Protein AF-A0A0D6A1C1-F1 (afdb_monomer)

Sequence (166 aa):
MKKEKDRALEQDIKYNRLTAFKLFAMTSSMVISVDELAPFGKTGPTALFYLLIAGLVWFIPITRMSGEMASIDGWEKGGIFTWVKGSLGDETGWTAMFYQWIHITVGMDTMMYVIIGALSITLGTPWFNTTPLVRFALMMIILWGVTAIQVIGVKKLVELLNGVSF

Structure (mmCIF, N/CA/C/O backbone):
data_AF-A0A0D6A1C1-F1
#
_entry.id   AF-A0A0D6A1C1-F1
#
loop_
_atom_site.group_PDB
_atom_site.id
_atom_site.type_symbol
_atom_site.label_atom_id
_atom_site.label_alt_id
_atom_site.label_comp_id
_atom_site.label_asym_id
_atom_site.label_entity_id
_atom_site.label_seq_id
_atom_site.pdbx_PDB_ins_code
_atom_site.Cartn_x
_atom_site.Cartn_y
_atom_site.Cartn_z
_atom_site.occupancy
_atom_site.B_iso_or_equiv
_atom_site.auth_seq_id
_atom_site.auth_comp_id
_atom_site.auth_asym_id
_atom_site.auth_atom_id
_atom_site.pdbx_PDB_model_num
ATOM 1 N N . MET A 1 1 ? -9.906 34.610 28.152 1.00 56.84 1 MET A N 1
ATOM 2 C CA . MET A 1 1 ? -9.734 33.231 28.668 1.00 56.84 1 MET A CA 1
ATOM 3 C C . MET A 1 1 ? -10.832 32.266 28.203 1.00 56.84 1 MET A C 1
ATOM 5 O O . MET A 1 1 ? -10.519 31.447 27.356 1.00 56.84 1 MET A O 1
ATOM 9 N N . LYS A 1 2 ? -12.101 32.338 28.656 1.00 62.84 2 LYS A N 1
ATOM 10 C CA . LYS A 1 2 ? -13.158 31.383 28.215 1.00 62.84 2 LYS A CA 1
ATOM 11 C C . LYS A 1 2 ? -13.525 31.530 26.727 1.00 62.84 2 LYS A C 1
ATOM 13 O O . LYS A 1 2 ? -13.354 30.601 25.961 1.00 62.84 2 LYS A O 1
ATOM 18 N N . LYS A 1 3 ? -13.808 32.763 26.295 1.00 63.56 3 LYS A N 1
ATOM 19 C CA . LYS A 1 3 ? -14.137 33.131 24.901 1.00 63.56 3 LYS A CA 1
ATOM 20 C C . LYS A 1 3 ? -13.032 32.832 23.870 1.00 63.56 3 LYS A C 1
ATOM 22 O O . LYS A 1 3 ? -13.290 32.781 22.677 1.00 63.56 3 LYS A O 1
ATOM 27 N N . GLU A 1 4 ? -11.795 32.693 24.334 1.00 65.19 4 GLU A N 1
ATOM 28 C CA . GLU A 1 4 ? -10.616 32.409 23.508 1.00 65.19 4 GLU A CA 1
ATOM 29 C C . GLU A 1 4 ? -10.388 30.898 23.385 1.00 65.19 4 GLU A C 1
ATOM 31 O O . GLU A 1 4 ? -10.150 30.411 22.286 1.00 65.19 4 GLU A O 1
ATOM 36 N N . LYS A 1 5 ? -10.602 30.145 24.477 1.00 65.31 5 LYS A N 1
ATOM 37 C CA . LYS A 1 5 ? -10.733 28.681 24.441 1.00 65.31 5 LYS A CA 1
ATOM 38 C C . LYS A 1 5 ? -11.907 28.228 23.575 1.00 65.31 5 LYS A C 1
ATOM 40 O O . LYS A 1 5 ? -11.739 27.292 22.809 1.00 65.31 5 LYS A O 1
ATOM 45 N N . ASP A 1 6 ? -13.052 28.904 23.657 1.00 67.56 6 ASP A N 1
ATOM 46 C CA . ASP A 1 6 ? -14.242 28.562 22.868 1.00 67.56 6 ASP A CA 1
ATOM 47 C C . ASP A 1 6 ? -13.997 28.784 21.361 1.00 67.56 6 ASP A C 1
ATOM 49 O O . ASP A 1 6 ? -14.363 27.944 20.545 1.00 67.56 6 ASP A O 1
ATOM 53 N N . ARG A 1 7 ? -13.282 29.860 20.987 1.00 65.50 7 ARG A N 1
ATOM 54 C CA . ARG A 1 7 ? -12.857 30.117 19.595 1.00 65.50 7 ARG A CA 1
ATOM 55 C C . ARG A 1 7 ? -11.804 29.132 19.096 1.00 65.50 7 ARG A C 1
ATOM 57 O O . ARG A 1 7 ? -11.874 28.716 17.944 1.00 65.50 7 ARG A O 1
ATOM 64 N N . ALA A 1 8 ? -10.845 28.765 19.947 1.00 66.06 8 ALA A N 1
ATOM 65 C CA . ALA A 1 8 ? -9.859 27.742 19.620 1.00 66.06 8 ALA A CA 1
ATOM 66 C C . ALA A 1 8 ? -10.538 26.382 19.401 1.00 66.06 8 ALA A C 1
ATOM 68 O O . ALA A 1 8 ? -10.213 25.703 18.438 1.00 66.06 8 ALA A O 1
ATOM 69 N N . LEU A 1 9 ? -11.536 26.030 20.222 1.00 66.12 9 LEU A N 1
ATOM 70 C CA . LEU A 1 9 ? -12.328 24.806 20.082 1.00 66.12 9 LEU A CA 1
ATOM 71 C C . LEU A 1 9 ? -13.189 24.817 18.805 1.00 66.12 9 LEU A C 1
ATOM 73 O O . LEU A 1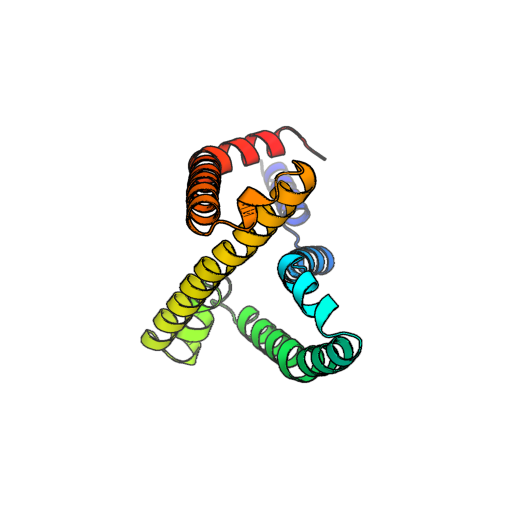 9 ? -13.257 23.811 18.108 1.00 66.12 9 LEU A O 1
ATOM 77 N N . GLU A 1 10 ? -13.801 25.953 18.447 1.00 64.50 10 GLU A N 1
ATOM 78 C CA . GLU A 1 10 ? -14.531 26.109 17.177 1.00 64.50 10 GLU A CA 1
ATOM 79 C C . GLU A 1 10 ? -13.615 26.020 15.949 1.00 64.50 10 GLU A C 1
ATOM 81 O O . GLU A 1 10 ? -13.985 25.395 14.951 1.00 64.50 10 GLU A O 1
ATOM 86 N N . GLN A 1 11 ? -12.423 26.625 16.001 1.00 61.00 11 GLN A N 1
ATOM 87 C CA . GLN A 1 11 ? -11.426 26.480 14.938 1.00 61.00 11 GLN A CA 1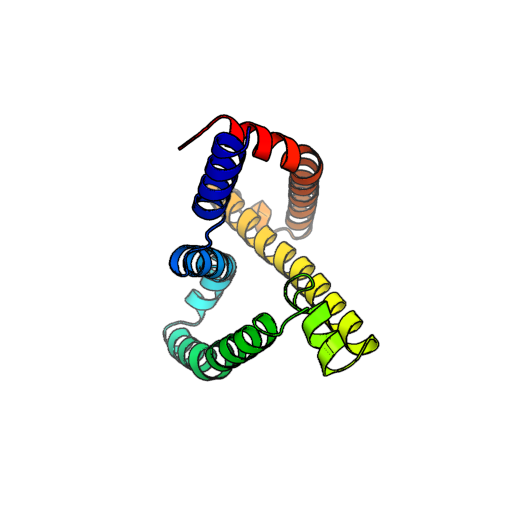
ATOM 88 C C . GLN A 1 11 ? -10.955 25.031 14.829 1.00 61.00 11 GLN A C 1
ATOM 90 O O . GLN A 1 11 ? -10.930 24.501 13.721 1.00 61.00 11 GLN A O 1
ATOM 95 N N . ASP A 1 12 ? -10.669 24.368 15.946 1.00 60.00 12 ASP A N 1
ATOM 96 C CA . ASP A 1 12 ? -10.243 22.969 15.958 1.00 60.00 12 ASP A CA 1
ATOM 97 C C . ASP A 1 12 ? -11.337 22.061 15.377 1.00 60.00 12 ASP A C 1
ATOM 99 O O . ASP A 1 12 ? -11.069 21.255 14.495 1.00 60.00 12 ASP A O 1
ATOM 103 N N . ILE A 1 13 ? -12.609 22.278 15.726 1.00 61.41 13 ILE A N 1
ATOM 104 C CA .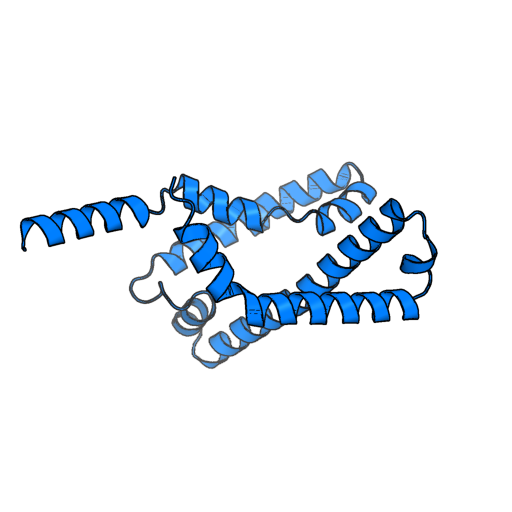 ILE A 1 13 ? -13.745 21.558 15.124 1.00 61.41 13 ILE A CA 1
ATOM 105 C C . ILE A 1 13 ? -13.874 21.848 13.621 1.00 61.41 13 ILE A C 1
ATOM 107 O O . ILE A 1 13 ? -14.238 20.954 12.859 1.00 61.41 13 ILE A O 1
ATOM 111 N N . LYS A 1 14 ? -13.584 23.072 13.165 1.00 56.94 14 LYS A N 1
ATOM 112 C CA . LYS A 1 14 ? -13.670 23.461 11.746 1.00 56.94 14 LYS A CA 1
ATOM 113 C C . LYS A 1 14 ? -12.537 22.861 10.904 1.00 56.94 14 LYS A C 1
ATOM 115 O O . LYS A 1 14 ? -12.798 22.403 9.790 1.00 56.94 14 LYS A O 1
ATOM 120 N N . TYR A 1 15 ? -11.305 22.852 11.415 1.00 55.34 15 TYR A N 1
ATOM 121 C CA . TYR A 1 15 ? -10.132 22.302 10.724 1.00 55.34 15 TYR A CA 1
ATOM 122 C C . TYR A 1 15 ? -10.055 20.774 10.837 1.00 55.34 15 TYR A C 1
ATOM 124 O O . TYR A 1 15 ? -9.743 20.108 9.849 1.00 55.34 15 TYR A O 1
ATOM 132 N N . ASN A 1 16 ? -10.439 20.217 11.986 1.00 57.66 16 ASN A N 1
ATOM 133 C CA . ASN A 1 16 ? -10.450 18.781 12.268 1.00 57.66 16 ASN A CA 1
ATO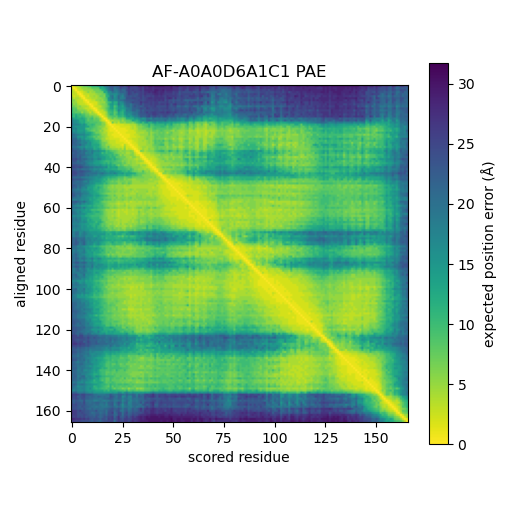M 134 C C . ASN A 1 16 ? -11.765 18.093 11.838 1.00 57.66 16 ASN A C 1
ATOM 136 O O . ASN A 1 16 ? -11.937 16.887 12.012 1.00 57.66 16 ASN A O 1
ATOM 140 N N . ARG A 1 17 ? -12.708 18.831 11.223 1.00 60.62 17 ARG A N 1
ATOM 141 C CA . ARG A 1 17 ? -13.865 18.224 10.551 1.00 60.62 17 ARG A CA 1
ATOM 142 C C . ARG A 1 17 ? -13.406 17.518 9.281 1.00 60.62 17 ARG A C 1
ATOM 144 O O . ARG A 1 17 ? -13.218 18.134 8.221 1.00 60.62 17 ARG A O 1
ATOM 151 N N . LEU A 1 18 ? -13.297 16.199 9.366 1.00 67.12 18 LEU A N 1
ATOM 152 C CA . LEU A 1 18 ? -13.290 15.344 8.190 1.00 67.12 18 LEU A CA 1
ATOM 153 C C . LEU A 1 18 ? -14.702 15.337 7.587 1.00 67.12 18 LEU A C 1
ATOM 155 O O . LEU A 1 18 ? -15.591 14.606 8.014 1.00 67.12 18 LEU A O 1
ATOM 159 N N . THR A 1 19 ? -14.941 16.193 6.593 1.00 80.12 19 THR A N 1
ATOM 160 C CA . THR A 1 19 ? -16.145 16.081 5.758 1.00 80.12 19 THR A CA 1
ATOM 161 C C . THR A 1 19 ? -16.109 14.741 5.022 1.00 80.12 19 THR A C 1
ATOM 163 O O . THR A 1 19 ? -15.039 14.324 4.581 1.00 80.12 19 THR A O 1
ATOM 166 N N . ALA A 1 20 ? -17.264 14.104 4.801 1.00 77.62 20 ALA A N 1
ATOM 167 C CA . ALA A 1 20 ? -17.361 12.864 4.020 1.00 77.62 20 ALA A CA 1
ATOM 168 C C . ALA A 1 20 ? -16.630 12.957 2.668 1.00 77.62 20 ALA A C 1
ATOM 170 O O . ALA A 1 20 ? -15.943 12.028 2.268 1.00 77.62 20 ALA A O 1
ATOM 171 N N . PHE A 1 21 ? -16.683 14.121 2.012 1.00 78.81 21 PHE A N 1
ATOM 172 C CA . PHE A 1 21 ? -15.937 14.383 0.782 1.00 78.81 21 PHE A CA 1
ATOM 173 C C . PHE A 1 21 ? -14.408 14.371 0.969 1.00 78.81 21 PHE A C 1
ATOM 175 O O . PHE A 1 21 ? -13.697 13.861 0.112 1.00 78.81 21 PHE A O 1
ATOM 182 N N . LYS A 1 22 ? -13.884 14.885 2.092 1.00 80.25 22 LYS A N 1
ATOM 183 C CA . LYS A 1 22 ? -12.444 14.827 2.406 1.00 80.25 22 LYS A CA 1
ATOM 184 C C . LYS A 1 22 ? -11.997 13.387 2.672 1.00 80.25 22 LYS A C 1
ATOM 186 O O . LYS A 1 22 ? -10.958 12.978 2.167 1.00 80.25 22 LYS A O 1
ATOM 191 N N . LEU A 1 23 ? -12.798 12.614 3.411 1.00 81.88 23 LEU A N 1
ATOM 192 C CA . LEU A 1 23 ? -12.540 11.189 3.651 1.00 81.88 23 LEU A CA 1
ATOM 193 C C . LEU A 1 23 ? -12.597 10.384 2.342 1.00 81.88 23 LEU A C 1
ATOM 195 O O . LEU A 1 23 ? -11.732 9.550 2.077 1.00 81.88 23 LEU A O 1
ATOM 199 N N . PHE A 1 24 ? -13.584 10.678 1.495 1.00 84.62 24 PHE A N 1
ATOM 200 C CA . PHE A 1 24 ? -13.711 10.088 0.168 1.00 84.62 24 PHE A CA 1
ATOM 201 C C . PHE A 1 24 ? -12.506 10.422 -0.715 1.00 84.62 24 PHE A C 1
ATOM 203 O O . PHE A 1 24 ? -11.946 9.531 -1.340 1.00 84.62 24 PHE A O 1
ATOM 210 N N . ALA A 1 25 ? -12.054 11.678 -0.736 1.00 84.00 25 ALA A N 1
ATOM 211 C CA . ALA A 1 25 ? -10.881 12.079 -1.507 1.00 84.00 25 ALA A CA 1
ATOM 212 C C . ALA A 1 25 ? -9.597 11.393 -1.004 1.00 84.00 25 ALA A C 1
ATOM 214 O O . ALA A 1 25 ? -8.809 10.902 -1.809 1.00 84.00 25 ALA A O 1
ATOM 215 N N . MET A 1 26 ? -9.414 11.300 0.318 1.00 84.88 26 MET A N 1
ATOM 216 C CA . MET A 1 26 ? -8.275 10.607 0.928 1.00 84.88 26 MET A CA 1
ATOM 217 C C . MET A 1 26 ? -8.247 9.124 0.537 1.00 84.88 26 MET A C 1
ATOM 219 O O . MET A 1 26 ? -7.231 8.635 0.048 1.00 84.88 26 MET A O 1
ATOM 223 N N . THR A 1 27 ? -9.368 8.421 0.690 1.00 82.88 27 THR A N 1
ATOM 224 C CA . THR A 1 27 ? -9.471 6.996 0.329 1.00 82.88 27 THR A CA 1
ATOM 225 C C . THR A 1 27 ? -9.359 6.775 -1.180 1.00 82.88 27 THR A C 1
ATOM 227 O O . THR A 1 27 ? -8.652 5.868 -1.605 1.00 82.88 27 THR A O 1
ATOM 230 N N . SER A 1 28 ? -9.941 7.653 -2.002 1.00 83.25 28 SER A N 1
ATOM 231 C CA . SER A 1 28 ? -9.806 7.603 -3.466 1.00 83.25 28 SER A CA 1
ATOM 232 C C . SER A 1 28 ? -8.351 7.745 -3.916 1.00 83.25 28 SER A C 1
ATOM 234 O O . SER A 1 28 ? -7.924 7.032 -4.818 1.00 83.25 28 SER A O 1
ATOM 236 N N . SER A 1 29 ? -7.569 8.618 -3.270 1.00 80.88 29 SER A N 1
ATOM 237 C CA . SER A 1 29 ? -6.146 8.787 -3.598 1.00 80.88 29 SER A CA 1
ATOM 238 C C . SER A 1 29 ? -5.313 7.534 -3.320 1.00 80.88 29 SER A C 1
ATOM 240 O O . SER A 1 29 ? -4.380 7.251 -4.059 1.00 80.88 29 SER A O 1
ATOM 242 N N . MET A 1 30 ? -5.678 6.765 -2.291 1.00 79.25 30 MET A N 1
ATOM 243 C CA . MET A 1 30 ? -5.000 5.518 -1.940 1.00 79.25 30 MET A CA 1
ATOM 244 C C . MET A 1 30 ? -5.331 4.378 -2.911 1.00 79.25 30 MET A C 1
ATOM 246 O O . MET A 1 30 ? -4.508 3.493 -3.109 1.00 79.25 30 MET A O 1
ATOM 250 N N . VAL A 1 31 ? -6.531 4.380 -3.498 1.00 77.38 31 VAL A N 1
ATOM 251 C CA . VAL A 1 31 ? -7.001 3.314 -4.401 1.00 77.38 31 VAL A CA 1
ATOM 252 C C . VAL A 1 31 ? -6.443 3.466 -5.821 1.00 77.38 31 VAL A C 1
ATOM 254 O O . VAL A 1 31 ? -6.366 2.490 -6.562 1.00 77.38 31 VAL A O 1
ATOM 257 N N . ILE A 1 32 ? -6.060 4.677 -6.231 1.00 77.62 32 ILE A N 1
ATOM 258 C CA . ILE A 1 32 ? -5.557 4.928 -7.586 1.00 77.62 32 ILE A CA 1
ATOM 259 C C . ILE A 1 32 ? -4.043 4.683 -7.626 1.00 77.62 32 ILE A C 1
ATOM 261 O O . ILE A 1 32 ? -3.252 5.563 -7.292 1.00 77.62 32 ILE A O 1
ATOM 265 N N . SER A 1 33 ? -3.657 3.502 -8.108 1.00 73.38 33 SER A N 1
ATOM 266 C CA . SER A 1 33 ? -2.263 3.058 -8.215 1.00 73.38 33 SER A CA 1
ATOM 267 C C . SER A 1 33 ? -1.868 2.853 -9.683 1.00 73.38 33 SER A C 1
ATOM 269 O O . SER A 1 33 ? -2.402 1.997 -10.388 1.00 73.38 33 SER A O 1
ATOM 271 N N . VAL A 1 34 ? -0.960 3.696 -10.191 1.00 68.62 34 VAL A N 1
ATOM 272 C CA . VAL A 1 34 ? -0.569 3.728 -11.620 1.00 68.62 34 VAL A CA 1
ATOM 273 C C . VAL A 1 34 ? 0.188 2.467 -12.048 1.00 68.62 34 VAL A C 1
ATOM 275 O O . VAL A 1 34 ? 0.114 2.046 -13.205 1.00 68.62 34 VAL A O 1
ATOM 278 N N . ASP A 1 35 ? 0.909 1.854 -11.123 1.00 71.94 35 ASP A N 1
ATOM 279 C CA . ASP A 1 35 ? 1.670 0.626 -11.322 1.00 71.94 35 ASP A CA 1
ATOM 280 C C . ASP A 1 35 ? 0.793 -0.592 -11.626 1.00 71.94 35 ASP A C 1
ATOM 282 O O . ASP A 1 35 ? 1.210 -1.461 -12.393 1.00 71.94 35 ASP A O 1
ATOM 286 N N . GLU A 1 36 ? -0.437 -0.617 -11.118 1.00 73.19 36 GLU A N 1
ATOM 287 C CA . GLU A 1 36 ? -1.405 -1.675 -11.406 1.00 73.19 36 GLU A CA 1
ATOM 288 C C . GLU A 1 36 ? -2.096 -1.452 -12.760 1.00 73.19 36 GLU A C 1
ATOM 290 O O . GLU A 1 36 ? -2.383 -2.403 -13.488 1.00 73.19 36 GLU A O 1
ATOM 295 N N . LEU A 1 37 ? -2.296 -0.194 -13.171 1.00 71.38 37 LEU A N 1
ATOM 296 C CA . LEU A 1 37 ? -2.955 0.148 -14.441 1.00 71.38 37 LEU A CA 1
ATOM 297 C C . LEU A 1 37 ? -2.154 -0.300 -15.676 1.00 71.38 37 LEU A C 1
ATOM 299 O O . LEU A 1 37 ? -2.738 -0.673 -16.698 1.00 71.38 37 LEU A O 1
ATOM 303 N N . ALA A 1 38 ? -0.822 -0.297 -15.593 1.00 71.56 38 ALA A N 1
ATOM 304 C CA . ALA A 1 38 ? 0.053 -0.688 -16.699 1.00 71.56 38 ALA A CA 1
ATOM 305 C C . ALA A 1 38 ? -0.118 -2.161 -17.146 1.00 71.56 38 ALA A C 1
ATOM 307 O O . ALA A 1 38 ? -0.262 -2.403 -18.351 1.00 71.56 38 ALA A O 1
ATOM 308 N N . PRO A 1 39 ? -0.123 -3.167 -16.248 1.00 70.44 39 PRO A N 1
ATOM 309 C CA . PRO A 1 39 ? -0.444 -4.542 -16.619 1.00 70.44 39 PRO A CA 1
ATOM 310 C C . PRO A 1 39 ? -1.909 -4.723 -17.046 1.00 70.44 39 PRO A C 1
ATOM 312 O O . PRO A 1 39 ? -2.142 -5.474 -17.993 1.00 70.44 39 PRO A O 1
ATOM 315 N N . PHE A 1 40 ? -2.876 -3.999 -16.461 1.00 71.00 40 PHE A N 1
ATOM 316 C CA . PHE A 1 40 ? -4.282 -4.072 -16.899 1.00 71.00 40 PHE A CA 1
ATOM 317 C C . PHE A 1 40 ? -4.476 -3.634 -18.356 1.00 71.00 40 PHE A C 1
ATOM 319 O O . PHE A 1 40 ? -5.241 -4.260 -19.093 1.00 71.00 40 PHE A O 1
ATOM 326 N N . GLY A 1 41 ? -3.735 -2.618 -18.808 1.00 72.12 41 GLY A N 1
ATOM 327 C CA . GLY A 1 41 ? -3.764 -2.172 -20.203 1.00 72.12 41 GLY A CA 1
ATOM 328 C C . GLY A 1 41 ? -3.336 -3.249 -21.209 1.00 72.12 41 GLY A C 1
ATOM 329 O O . GLY A 1 41 ? -3.796 -3.236 -22.349 1.00 72.12 41 GLY A O 1
ATOM 330 N N . LYS A 1 42 ? -2.508 -4.221 -20.797 1.00 73.75 42 LYS A N 1
ATOM 331 C CA . LYS A 1 42 ? -2.060 -5.324 -21.669 1.00 73.75 42 LYS A CA 1
ATOM 332 C C . LYS A 1 42 ? -3.116 -6.411 -21.856 1.00 73.75 42 LYS A C 1
ATOM 334 O O . LYS A 1 42 ? -3.102 -7.097 -22.873 1.00 73.75 42 LYS A O 1
ATOM 339 N N . THR A 1 43 ? -4.016 -6.580 -20.891 1.00 72.75 43 THR A N 1
ATOM 340 C CA . THR A 1 43 ? -5.057 -7.619 -20.908 1.00 72.75 43 THR A CA 1
ATOM 341 C C . THR A 1 43 ? -6.224 -7.263 -21.840 1.00 72.75 43 THR A C 1
ATOM 343 O O . THR A 1 43 ? -6.999 -8.138 -22.217 1.00 72.75 43 THR A O 1
ATOM 346 N N . GLY A 1 44 ? -6.336 -6.001 -22.268 1.00 75.12 44 GLY A N 1
ATOM 347 C CA . GLY A 1 44 ? -7.351 -5.562 -23.225 1.00 75.12 44 GLY A CA 1
ATOM 348 C C . GLY A 1 44 ? -8.762 -5.433 -22.621 1.00 75.12 44 GLY A C 1
ATOM 349 O O . GLY A 1 44 ? -8.915 -5.358 -21.401 1.00 75.12 44 GLY A O 1
ATOM 350 N N . PRO A 1 45 ? -9.824 -5.398 -23.452 1.00 78.94 45 PRO A N 1
ATOM 351 C CA . PRO A 1 45 ? -11.193 -5.069 -23.025 1.00 78.94 45 PRO A CA 1
ATOM 352 C C . PRO A 1 45 ? -11.784 -6.015 -21.971 1.00 78.94 45 PRO A C 1
ATOM 354 O O . PRO A 1 45 ? -12.658 -5.621 -21.201 1.00 78.94 45 PRO A O 1
ATOM 357 N N . THR A 1 46 ? -11.295 -7.255 -21.894 1.00 83.00 46 THR A N 1
ATOM 358 C CA . THR A 1 46 ? -11.714 -8.237 -20.883 1.00 83.00 46 THR A CA 1
ATOM 359 C C . THR A 1 46 ? -11.322 -7.831 -19.463 1.00 83.00 46 THR A C 1
ATOM 361 O O . THR A 1 46 ? -11.983 -8.254 -18.518 1.00 83.00 46 THR A O 1
ATOM 364 N N . ALA A 1 47 ? -10.308 -6.974 -19.291 1.00 81.31 47 ALA A N 1
ATOM 365 C CA . ALA A 1 47 ? -9.956 -6.414 -17.986 1.00 81.31 47 ALA A CA 1
ATOM 366 C C . ALA A 1 47 ? -11.126 -5.637 -17.365 1.00 81.31 47 ALA A C 1
ATOM 368 O O . ALA A 1 47 ? -11.363 -5.747 -16.166 1.00 81.31 47 ALA A O 1
ATOM 369 N N . LEU A 1 48 ? -11.909 -4.921 -18.180 1.00 84.00 48 LEU A N 1
ATOM 370 C CA . LEU A 1 48 ? -13.069 -4.166 -17.704 1.00 84.00 48 LEU A CA 1
ATOM 371 C C . LEU A 1 48 ? -14.134 -5.087 -17.094 1.00 84.00 48 LEU A C 1
ATOM 373 O O . LEU A 1 48 ? -14.685 -4.776 -16.043 1.00 84.00 48 LEU A O 1
ATOM 377 N N . PHE A 1 49 ? -14.392 -6.240 -17.716 1.00 86.88 49 PHE A N 1
ATOM 378 C CA . PHE A 1 49 ? -15.335 -7.227 -17.186 1.00 86.88 49 PHE A CA 1
ATOM 379 C C . PHE A 1 49 ? -14.887 -7.765 -15.818 1.00 86.88 49 PHE A C 1
ATOM 381 O O . PHE A 1 49 ? -15.683 -7.807 -14.880 1.00 86.88 49 PHE A O 1
ATOM 388 N N . TYR A 1 50 ? -13.601 -8.103 -15.673 1.00 85.38 50 TYR A N 1
ATOM 389 C CA . TYR A 1 50 ? -13.051 -8.558 -14.394 1.00 85.38 50 TYR A CA 1
ATOM 390 C C . TYR A 1 50 ? -13.052 -7.459 -13.325 1.00 85.38 50 TYR A C 1
ATOM 392 O O . TYR A 1 50 ? -13.365 -7.747 -12.172 1.00 85.38 50 TYR A O 1
ATOM 400 N N . LEU A 1 51 ? -12.781 -6.204 -13.697 1.00 86.38 51 LEU A N 1
ATOM 401 C CA . LEU A 1 51 ? -12.850 -5.060 -12.783 1.00 86.38 51 LEU A CA 1
ATOM 402 C C . LEU A 1 51 ? -14.276 -4.813 -12.276 1.00 86.38 51 LEU A C 1
ATOM 404 O O . LEU A 1 51 ? -14.458 -4.531 -11.094 1.00 86.38 51 LEU A O 1
ATOM 408 N N . LEU A 1 52 ? -15.294 -4.967 -13.129 1.00 88.19 52 LEU A N 1
ATOM 409 C CA . LEU A 1 52 ? -16.695 -4.842 -12.713 1.00 88.19 52 LEU A CA 1
ATOM 410 C C . LEU A 1 52 ? -17.094 -5.934 -11.711 1.00 88.19 52 LEU A C 1
ATOM 412 O O . LEU A 1 52 ? -17.741 -5.637 -10.706 1.00 88.19 52 LEU A O 1
ATOM 416 N N . ILE A 1 53 ? -16.673 -7.182 -11.943 1.00 90.94 53 ILE A N 1
ATOM 417 C CA . ILE A 1 53 ? -16.916 -8.285 -11.002 1.00 90.94 53 ILE A CA 1
ATOM 418 C C . ILE A 1 53 ? -16.160 -8.055 -9.691 1.00 90.94 53 ILE A C 1
ATOM 420 O O . ILE A 1 53 ? -16.755 -8.191 -8.623 1.00 90.94 53 ILE A O 1
ATOM 424 N N . ALA A 1 54 ? -14.885 -7.667 -9.748 1.00 87.88 54 ALA A N 1
ATOM 425 C CA . ALA A 1 54 ? -14.092 -7.362 -8.558 1.00 87.88 54 ALA A CA 1
ATOM 426 C C . ALA A 1 54 ? -14.709 -6.204 -7.751 1.00 87.88 54 ALA A C 1
ATOM 428 O O . ALA A 1 54 ? -14.828 -6.287 -6.530 1.00 87.88 54 ALA A O 1
ATOM 429 N N . GLY A 1 55 ? -15.194 -5.159 -8.421 1.00 87.69 55 GLY A N 1
ATOM 430 C CA . GLY A 1 55 ? -15.905 -4.059 -7.773 1.00 87.69 55 GLY A CA 1
ATOM 431 C C . GLY A 1 55 ? -17.175 -4.523 -7.052 1.00 87.69 55 GLY A C 1
ATOM 432 O O . GLY A 1 55 ? -17.373 -4.230 -5.874 1.00 87.69 55 GLY A O 1
ATOM 433 N N . LEU A 1 56 ? -18.031 -5.289 -7.727 1.00 89.81 56 LEU A N 1
ATOM 434 C CA . LEU A 1 56 ? -19.312 -5.713 -7.153 1.00 89.81 56 LEU A CA 1
ATOM 435 C C . LEU A 1 56 ? -19.159 -6.772 -6.054 1.00 89.81 56 LEU A C 1
ATOM 437 O O . LEU A 1 56 ? -19.797 -6.669 -5.008 1.00 89.81 56 LEU A O 1
ATOM 441 N N . VAL A 1 57 ? -18.334 -7.792 -6.291 1.00 92.19 57 VAL A N 1
ATOM 442 C CA . VAL A 1 57 ? -18.243 -8.985 -5.434 1.00 92.19 57 VAL A CA 1
ATOM 443 C C . VAL A 1 57 ? -17.228 -8.816 -4.308 1.00 92.19 57 VAL A C 1
ATOM 445 O O . VAL A 1 57 ? -17.396 -9.423 -3.257 1.00 92.19 57 VAL A O 1
ATOM 448 N N . TRP A 1 58 ? -16.189 -8.000 -4.493 1.00 88.44 58 TRP A N 1
ATOM 449 C CA . TRP A 1 58 ? -15.125 -7.835 -3.500 1.00 88.44 58 TRP A CA 1
ATOM 450 C C . TRP A 1 58 ? -15.142 -6.441 -2.864 1.00 88.44 58 TRP A C 1
ATOM 452 O O . TRP A 1 58 ? -15.209 -6.327 -1.641 1.00 88.44 58 TRP A O 1
ATOM 462 N N . PHE A 1 59 ? -15.179 -5.370 -3.663 1.00 88.12 59 PHE A N 1
ATOM 463 C CA . PHE A 1 59 ? -15.044 -4.004 -3.140 1.00 88.12 59 PHE A CA 1
ATOM 464 C C . PHE A 1 59 ? -16.256 -3.540 -2.311 1.00 88.12 59 PHE A C 1
ATOM 466 O O . PHE A 1 59 ? -16.086 -2.990 -1.219 1.00 88.12 59 PHE A O 1
ATOM 473 N N . ILE A 1 60 ? -17.486 -3.792 -2.778 1.00 89.94 60 ILE A N 1
ATOM 474 C CA . ILE A 1 60 ? -18.712 -3.418 -2.047 1.00 89.94 60 ILE A CA 1
ATOM 475 C C . ILE A 1 60 ? -18.810 -4.097 -0.669 1.00 89.94 60 ILE A C 1
ATOM 477 O O . ILE A 1 60 ? -18.998 -3.379 0.319 1.00 89.94 60 ILE A O 1
ATOM 481 N N . PRO A 1 61 ? -18.708 -5.436 -0.544 1.00 91.12 61 PRO A N 1
ATOM 482 C CA . PRO A 1 61 ? -18.866 -6.078 0.759 1.00 91.12 61 PRO A CA 1
ATOM 483 C C . PRO A 1 61 ? -17.764 -5.678 1.739 1.00 91.12 61 PRO A C 1
ATOM 485 O O . PRO A 1 61 ? -18.066 -5.415 2.902 1.00 91.12 61 PRO A O 1
ATOM 488 N N . ILE A 1 62 ? -16.515 -5.552 1.283 1.00 89.06 62 ILE A N 1
ATOM 489 C CA . ILE A 1 62 ? -15.398 -5.134 2.143 1.00 89.06 62 ILE A CA 1
ATOM 490 C C . ILE A 1 62 ? -15.608 -3.716 2.666 1.00 89.06 62 ILE A C 1
ATOM 492 O O . ILE A 1 62 ? -15.441 -3.481 3.861 1.00 89.06 62 ILE A O 1
ATOM 496 N N . THR A 1 63 ? -16.040 -2.788 1.808 1.00 87.56 63 THR A N 1
ATOM 497 C CA . THR A 1 63 ? -16.315 -1.403 2.221 1.00 87.56 63 THR A CA 1
ATOM 498 C C . THR A 1 63 ? -17.407 -1.342 3.290 1.00 87.56 63 THR A C 1
ATOM 500 O O . THR A 1 63 ? -17.278 -0.603 4.266 1.00 87.56 63 THR A O 1
ATOM 503 N N . ARG A 1 64 ? -18.469 -2.147 3.151 1.00 87.12 64 ARG A N 1
ATOM 504 C CA . ARG A 1 64 ? -19.558 -2.207 4.138 1.00 87.12 64 ARG A CA 1
ATOM 505 C C . ARG A 1 64 ? -19.096 -2.794 5.471 1.00 87.12 64 ARG A C 1
ATOM 507 O O . ARG A 1 64 ? -19.333 -2.175 6.502 1.00 87.12 64 ARG A O 1
ATOM 514 N N . MET A 1 65 ? -18.394 -3.928 5.444 1.00 88.12 65 MET A N 1
ATOM 515 C CA . MET A 1 65 ? -17.868 -4.568 6.658 1.00 88.12 65 MET A CA 1
ATOM 516 C C . MET A 1 65 ? -16.853 -3.673 7.381 1.00 88.12 65 MET A C 1
ATOM 518 O O . MET A 1 65 ? -16.925 -3.512 8.596 1.00 88.12 65 MET A O 1
ATOM 522 N N . SER A 1 66 ? -15.944 -3.032 6.639 1.00 85.19 66 SER A N 1
ATOM 523 C CA . SER A 1 66 ? -14.989 -2.076 7.207 1.00 85.19 66 SER A CA 1
ATOM 524 C C . SER A 1 66 ? -15.688 -0.855 7.806 1.00 85.19 66 SER A C 1
ATOM 526 O O . SER A 1 66 ? -15.230 -0.347 8.826 1.00 85.19 66 SER A O 1
ATOM 528 N N . GLY A 1 67 ? -16.775 -0.382 7.190 1.00 84.25 67 GLY A N 1
ATOM 529 C CA . GLY A 1 67 ? -17.577 0.721 7.717 1.00 84.25 67 GLY A CA 1
ATOM 530 C C . GLY A 1 67 ? -18.263 0.369 9.037 1.00 84.25 67 GLY A C 1
ATOM 531 O O . GLY A 1 67 ? -18.206 1.157 9.979 1.00 84.25 67 GLY A O 1
ATOM 532 N N . GLU A 1 68 ? -18.851 -0.826 9.138 1.00 86.00 68 GLU A N 1
ATOM 533 C CA . GLU A 1 68 ? -19.455 -1.316 10.384 1.00 86.00 68 GLU A CA 1
ATOM 534 C C . GLU A 1 68 ? -18.403 -1.447 11.491 1.00 86.00 68 GLU A C 1
ATOM 536 O O . GLU A 1 68 ? -18.585 -0.885 12.570 1.00 86.00 68 GLU A O 1
ATOM 541 N N . MET A 1 69 ? -17.261 -2.080 11.202 1.00 82.56 69 MET A N 1
ATOM 542 C CA . MET A 1 69 ? -16.167 -2.248 12.167 1.00 82.56 69 MET A CA 1
ATOM 543 C C . MET A 1 69 ? -15.553 -0.921 12.633 1.00 82.56 69 MET A C 1
ATOM 545 O O . MET A 1 69 ? -15.193 -0.793 13.801 1.00 82.56 69 MET A O 1
ATOM 549 N N . ALA A 1 70 ? -15.470 0.081 11.753 1.00 79.75 70 ALA A N 1
ATOM 550 C CA . ALA A 1 70 ? -14.976 1.414 12.099 1.00 79.75 70 ALA A CA 1
ATOM 551 C C . ALA A 1 70 ? -15.947 2.218 12.982 1.00 79.75 70 ALA A C 1
ATOM 553 O O . ALA A 1 70 ? -15.516 3.151 13.652 1.00 79.75 70 ALA A O 1
ATOM 554 N N . SER A 1 71 ? -17.241 1.877 12.977 1.00 79.44 71 SER A N 1
ATOM 555 C CA . SER A 1 71 ? -18.282 2.582 13.743 1.00 79.44 71 SER A CA 1
ATOM 556 C C . SER A 1 71 ? -18.501 2.045 15.163 1.00 79.44 71 SER A C 1
ATOM 558 O O . SER A 1 71 ? -19.271 2.629 15.925 1.00 79.44 71 SER A O 1
ATOM 560 N N . ILE A 1 72 ? -17.845 0.937 15.525 1.00 79.62 72 ILE A N 1
ATOM 561 C CA . ILE A 1 72 ? -17.953 0.334 16.858 1.00 79.62 72 ILE A CA 1
ATOM 562 C C . ILE A 1 72 ? -17.176 1.187 17.871 1.00 79.62 72 ILE A C 1
ATOM 564 O O . ILE A 1 72 ? -15.982 1.450 17.707 1.00 79.62 72 ILE A O 1
ATOM 568 N N . ASP A 1 73 ? -17.860 1.596 18.942 1.00 67.00 73 ASP A N 1
ATOM 569 C CA . ASP A 1 73 ? -17.283 2.433 19.995 1.00 67.00 73 ASP A CA 1
ATOM 570 C C . ASP A 1 73 ? -16.105 1.721 20.689 1.00 67.00 73 ASP A C 1
ATOM 572 O O . ASP A 1 73 ? -16.177 0.541 21.045 1.00 67.00 73 ASP A O 1
ATOM 576 N N . GLY A 1 74 ? -14.983 2.427 20.836 1.00 68.25 74 GLY A N 1
ATOM 577 C CA . GLY A 1 74 ? -13.720 1.883 21.348 1.00 68.25 74 GLY A CA 1
ATOM 578 C C . GLY A 1 74 ? -12.795 1.227 20.308 1.00 68.25 74 GLY A C 1
ATOM 579 O O . GLY A 1 74 ? -11.663 0.880 20.655 1.00 68.25 74 GLY A O 1
ATOM 580 N N . TRP A 1 75 ? -13.209 1.077 19.041 1.00 70.81 75 TRP A N 1
ATOM 581 C CA . TRP A 1 75 ? -12.386 0.484 17.965 1.00 70.81 75 TRP A CA 1
ATOM 582 C C . TRP A 1 75 ? -11.770 1.513 16.998 1.00 70.81 75 TRP A C 1
ATOM 584 O O . TRP A 1 75 ? -11.071 1.150 16.049 1.00 70.81 75 TRP A O 1
ATOM 594 N N . GLU A 1 76 ? -11.959 2.805 17.269 1.00 62.91 76 GLU A N 1
ATOM 595 C CA . GLU A 1 76 ? -11.597 3.906 16.366 1.00 62.91 76 GLU A CA 1
ATOM 596 C C . GLU A 1 76 ? -10.083 4.095 16.159 1.00 62.91 76 GLU A C 1
ATOM 598 O O . GLU A 1 76 ? -9.653 4.555 15.104 1.00 62.91 76 GLU A O 1
ATOM 603 N N . LYS A 1 77 ? -9.246 3.762 17.155 1.00 64.12 77 LYS A N 1
ATOM 604 C CA . LYS A 1 77 ? -7.815 4.138 17.150 1.00 64.12 77 LYS A CA 1
ATOM 605 C C . LYS A 1 77 ? -6.838 3.044 16.730 1.00 64.12 77 LYS A C 1
ATOM 607 O O . LYS A 1 77 ? -5.667 3.350 16.525 1.00 64.12 77 LYS A O 1
ATOM 612 N N . GLY A 1 78 ? -7.272 1.790 16.630 1.00 65.25 78 GLY A N 1
ATOM 613 C CA . GLY A 1 78 ? -6.348 0.670 16.409 1.00 65.25 78 GLY A CA 1
ATOM 614 C C . GLY A 1 78 ? -6.483 -0.052 15.071 1.00 65.25 78 GLY A C 1
ATOM 615 O O . GLY A 1 78 ? -5.773 -1.031 14.836 1.00 65.25 78 GLY A O 1
ATOM 616 N N . GLY A 1 79 ? -7.351 0.440 14.180 1.00 77.12 79 GLY A N 1
ATOM 617 C CA . GLY A 1 79 ? -7.482 -0.050 12.807 1.00 77.12 79 GLY A CA 1
ATOM 618 C C . GLY A 1 79 ? -7.733 -1.558 12.724 1.00 77.12 79 GLY A C 1
ATOM 619 O O . GLY A 1 79 ? -8.388 -2.140 13.588 1.00 77.12 79 GLY A O 1
ATOM 620 N N . ILE A 1 80 ? -7.166 -2.206 11.700 1.00 78.44 80 ILE A N 1
ATOM 621 C CA . ILE A 1 80 ? -7.417 -3.629 11.418 1.00 78.44 80 ILE A CA 1
ATOM 622 C C . ILE A 1 80 ? -7.010 -4.555 12.574 1.00 78.44 80 ILE A C 1
ATOM 624 O O . ILE A 1 80 ? -7.663 -5.565 12.809 1.00 78.44 80 ILE A O 1
ATOM 628 N N . PHE A 1 81 ? -5.981 -4.188 13.346 1.00 78.88 81 PHE A N 1
ATOM 629 C CA . PHE A 1 81 ? -5.558 -4.963 14.510 1.00 78.88 81 PHE A CA 1
ATOM 630 C C . PHE A 1 81 ? -6.638 -4.989 15.590 1.00 78.88 81 PHE A C 1
ATOM 632 O O . PHE A 1 81 ? -6.973 -6.058 16.090 1.00 78.88 81 PHE A O 1
ATOM 639 N N . THR A 1 82 ? -7.212 -3.833 15.930 1.00 79.38 82 THR A N 1
ATOM 640 C CA . THR A 1 82 ? -8.268 -3.754 16.947 1.00 79.38 82 THR A CA 1
ATOM 641 C C . THR A 1 82 ? -9.565 -4.393 16.473 1.00 79.38 82 THR A C 1
ATOM 643 O O . THR A 1 82 ? -10.227 -5.051 17.272 1.00 79.38 82 THR A O 1
ATOM 646 N N . TRP A 1 83 ? -9.893 -4.280 15.184 1.00 81.56 83 TRP A N 1
ATOM 647 C CA . TRP A 1 83 ? -11.105 -4.886 14.626 1.00 81.56 83 TRP A CA 1
ATOM 648 C C . TRP A 1 83 ? -11.043 -6.412 14.634 1.00 81.56 83 TRP A C 1
ATOM 650 O O . TRP A 1 83 ? -12.005 -7.078 15.019 1.00 81.56 83 TRP A O 1
ATOM 660 N N . VAL A 1 84 ? -9.894 -6.977 14.258 1.00 79.38 84 VAL A N 1
ATOM 661 C CA . VAL A 1 84 ? -9.700 -8.432 14.252 1.00 79.38 84 VAL A CA 1
ATOM 662 C C . VAL A 1 84 ? -9.527 -8.958 15.674 1.00 79.38 84 VAL A C 1
ATOM 664 O O . VAL A 1 84 ? -10.172 -9.937 16.037 1.00 79.38 84 VAL A O 1
ATOM 667 N N . LYS A 1 85 ? -8.761 -8.264 16.526 1.00 78.00 85 LYS A N 1
ATOM 668 C CA . LYS A 1 85 ? -8.613 -8.629 17.941 1.00 78.00 85 LYS A CA 1
ATOM 669 C C . LYS A 1 85 ? -9.955 -8.662 18.672 1.00 78.00 85 LYS A C 1
ATOM 671 O O . LYS A 1 85 ? -10.230 -9.600 19.414 1.00 78.00 85 LYS A O 1
ATOM 676 N N . GLY A 1 86 ? -10.796 -7.653 18.453 1.00 76.25 86 GLY A N 1
ATOM 677 C CA . GLY A 1 86 ? -12.089 -7.543 19.119 1.00 76.25 86 GLY A CA 1
ATOM 678 C C . GLY A 1 86 ? -13.155 -8.525 18.619 1.00 76.25 86 GLY A C 1
ATOM 679 O O . GLY A 1 86 ? -14.135 -8.744 19.324 1.00 76.25 86 GLY A O 1
ATOM 680 N N . SER A 1 87 ? -12.971 -9.133 17.442 1.00 78.31 87 SER A N 1
ATOM 681 C CA . SER A 1 87 ? -13.931 -10.080 16.854 1.00 78.31 87 SER A CA 1
ATOM 682 C C . SER A 1 87 ? -13.476 -11.543 16.916 1.00 78.31 87 SER A C 1
ATOM 684 O O . SER A 1 87 ? -14.298 -12.419 17.176 1.00 78.31 87 SER A O 1
ATOM 686 N N . LEU A 1 88 ? -12.188 -11.820 16.691 1.00 77.56 88 LEU A N 1
ATOM 687 C CA . LEU A 1 88 ? -11.624 -13.171 16.564 1.00 77.56 88 LEU A CA 1
ATOM 688 C C . LEU A 1 88 ? -10.513 -13.482 17.594 1.00 77.56 88 LEU A C 1
ATOM 690 O O . LEU A 1 88 ? -9.969 -14.587 17.579 1.00 77.56 88 LEU A O 1
ATOM 694 N N . GLY A 1 89 ? -10.167 -12.548 18.487 1.00 81.56 89 GLY A N 1
ATOM 695 C CA . GLY A 1 89 ? -9.198 -12.748 19.573 1.00 81.56 89 GLY A CA 1
ATOM 696 C C . GLY A 1 89 ? -7.769 -12.261 19.289 1.00 81.56 89 GLY A C 1
ATOM 697 O O . GLY A 1 89 ? -7.416 -11.845 18.188 1.00 81.56 89 GLY A O 1
ATOM 698 N N . ASP A 1 90 ? -6.922 -12.295 20.319 1.00 77.94 90 ASP A N 1
ATOM 699 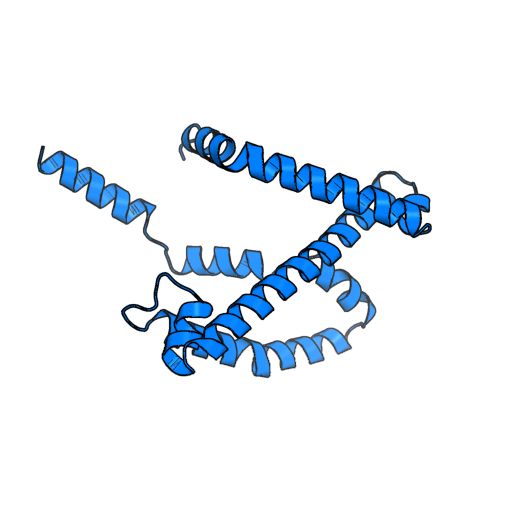C CA . ASP A 1 90 ? -5.603 -11.641 20.312 1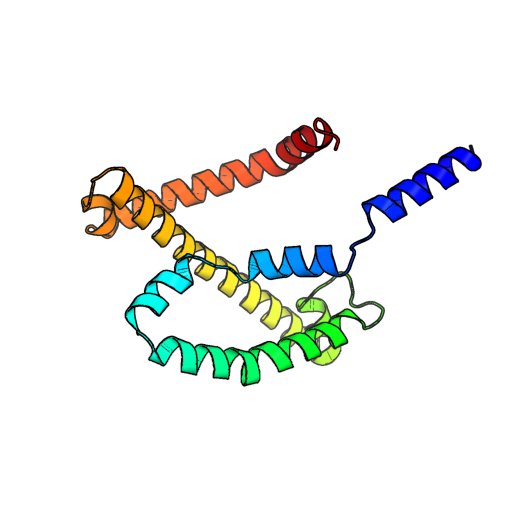.00 77.94 90 ASP A CA 1
ATOM 700 C C . ASP A 1 90 ? -4.617 -12.214 19.277 1.00 77.94 90 ASP A C 1
ATOM 702 O O . ASP A 1 90 ? -3.879 -11.452 18.648 1.00 77.94 90 ASP A O 1
ATOM 706 N N . GLU A 1 91 ? -4.621 -13.533 19.060 1.00 81.19 91 GLU A N 1
ATOM 707 C CA . GLU A 1 91 ? -3.700 -14.197 18.124 1.00 81.19 91 GLU A CA 1
ATOM 708 C C . GLU A 1 91 ? -4.011 -13.844 16.664 1.00 81.19 91 GLU A C 1
ATOM 710 O O . GLU A 1 91 ? -3.112 -13.522 15.886 1.00 81.19 91 GLU A O 1
ATOM 715 N N . THR A 1 92 ? -5.296 -13.821 16.299 1.00 83.81 92 THR A N 1
ATOM 716 C CA . THR A 1 92 ? -5.738 -13.480 14.939 1.00 83.81 92 THR A CA 1
ATOM 717 C C . THR A 1 92 ? -5.535 -11.997 14.638 1.00 83.81 92 THR A C 1
ATOM 719 O O . THR A 1 92 ? -5.187 -11.642 13.509 1.00 83.81 92 THR A O 1
ATOM 722 N N . GLY A 1 93 ? -5.656 -11.130 15.653 1.00 81.81 93 GLY A N 1
ATOM 723 C CA . GLY A 1 93 ? -5.294 -9.717 15.551 1.00 81.81 93 GLY A CA 1
ATOM 724 C C . GLY A 1 93 ? -3.827 -9.528 15.159 1.00 81.81 93 GLY A C 1
ATOM 725 O O . GLY A 1 93 ? -3.527 -8.789 14.217 1.00 81.81 93 GLY A O 1
ATOM 726 N N . TRP A 1 94 ? -2.909 -10.237 15.824 1.00 85.50 94 TRP A N 1
ATOM 727 C CA . TRP A 1 94 ? -1.481 -10.184 15.491 1.00 85.50 94 TRP A CA 1
ATOM 728 C C . TRP A 1 94 ? -1.205 -10.672 14.064 1.00 85.50 94 TRP A C 1
ATOM 730 O O . TRP A 1 94 ? -0.495 -10.000 13.312 1.00 85.50 94 TRP A O 1
ATOM 740 N N . THR A 1 95 ? -1.822 -11.783 13.651 1.00 87.38 95 THR A N 1
ATOM 741 C CA . THR A 1 95 ? -1.679 -12.304 12.284 1.00 87.38 95 THR A CA 1
ATOM 742 C C . THR A 1 95 ? -2.177 -11.310 11.229 1.00 87.38 95 THR A C 1
ATOM 744 O O . THR A 1 95 ? -1.514 -11.119 10.211 1.00 87.38 95 THR A O 1
ATOM 747 N N . ALA A 1 96 ? -3.296 -10.620 11.469 1.00 86.00 96 ALA A N 1
ATOM 748 C CA . ALA A 1 96 ? -3.807 -9.600 10.551 1.00 86.00 96 ALA A CA 1
ATOM 749 C C . ALA A 1 96 ? -2.846 -8.407 10.407 1.00 86.00 96 ALA A C 1
ATOM 751 O O . ALA A 1 96 ? -2.602 -7.936 9.294 1.00 86.00 96 ALA A O 1
ATOM 752 N N . MET A 1 97 ? -2.245 -7.952 11.512 1.00 87.44 97 MET A N 1
ATOM 753 C CA . MET A 1 97 ? -1.211 -6.913 11.464 1.00 87.44 97 MET A CA 1
ATOM 754 C C . MET A 1 97 ? 0.027 -7.391 10.694 1.00 87.44 97 MET A C 1
ATOM 756 O O . MET A 1 97 ? 0.586 -6.636 9.899 1.00 87.44 97 MET A O 1
ATOM 760 N N . PHE A 1 98 ? 0.429 -8.648 10.888 1.00 89.19 98 PHE A N 1
ATOM 761 C CA . PHE A 1 98 ? 1.554 -9.235 10.169 1.00 89.19 98 PHE A CA 1
ATOM 762 C C . PHE A 1 98 ? 1.300 -9.293 8.655 1.00 89.19 98 PHE A C 1
ATOM 764 O O . PHE A 1 98 ? 2.162 -8.886 7.875 1.00 89.19 98 PHE A O 1
ATOM 771 N N . TYR A 1 99 ? 0.103 -9.704 8.225 1.00 89.25 99 TYR A N 1
ATOM 772 C CA . TYR A 1 99 ? -0.266 -9.679 6.807 1.00 89.25 99 TYR A CA 1
ATOM 773 C C . TYR A 1 99 ? -0.285 -8.267 6.227 1.00 89.25 99 TYR A C 1
ATOM 775 O O . TYR A 1 99 ? 0.218 -8.065 5.122 1.00 89.25 99 TYR A O 1
ATOM 783 N N . GLN A 1 100 ? -0.803 -7.285 6.970 1.00 88.62 100 GLN A N 1
ATOM 784 C CA . GLN A 1 100 ? -0.786 -5.890 6.531 1.00 88.62 100 GLN A CA 1
ATOM 785 C C . GLN A 1 100 ? 0.647 -5.382 6.333 1.00 88.62 100 GLN A C 1
ATOM 787 O O . GLN A 1 100 ? 0.927 -4.694 5.352 1.00 88.62 100 GLN A O 1
ATOM 792 N N . TRP A 1 101 ? 1.555 -5.729 7.247 1.00 89.62 101 TRP A N 1
ATOM 793 C CA . TRP A 1 101 ? 2.961 -5.350 7.145 1.00 89.62 101 TRP A CA 1
ATOM 794 C C . TRP A 1 101 ? 3.625 -5.957 5.903 1.00 89.62 101 TRP A C 1
ATOM 796 O O . TRP A 1 101 ? 4.188 -5.214 5.101 1.00 89.62 101 TRP A O 1
ATOM 806 N N . ILE A 1 102 ? 3.474 -7.269 5.686 1.00 91.19 102 ILE A N 1
ATOM 807 C CA . ILE A 1 102 ? 4.007 -7.950 4.493 1.00 91.19 102 ILE A CA 1
ATOM 808 C C . ILE A 1 102 ? 3.433 -7.350 3.208 1.00 91.19 102 ILE A C 1
ATOM 810 O O . ILE A 1 102 ? 4.183 -7.076 2.272 1.00 91.19 102 ILE A O 1
ATOM 814 N N . HIS A 1 103 ? 2.121 -7.112 3.167 1.00 87.38 103 HIS A N 1
ATOM 815 C CA . HIS A 1 103 ? 1.456 -6.510 2.015 1.00 87.38 103 HIS A CA 1
ATOM 816 C C . HIS A 1 103 ? 2.049 -5.138 1.666 1.00 87.38 103 HIS A C 1
ATOM 818 O O . HIS A 1 103 ? 2.368 -4.893 0.504 1.00 87.38 103 HIS A O 1
ATOM 824 N N . ILE A 1 104 ? 2.260 -4.267 2.660 1.00 86.19 104 ILE A N 1
ATOM 825 C CA . ILE A 1 104 ? 2.864 -2.945 2.434 1.00 86.19 104 ILE A CA 1
ATOM 826 C C . ILE A 1 104 ? 4.314 -3.077 1.949 1.00 86.19 104 ILE A C 1
ATOM 828 O O . ILE A 1 104 ? 4.712 -2.350 1.040 1.00 86.19 104 ILE A O 1
ATOM 832 N N . THR A 1 105 ? 5.107 -3.992 2.515 1.00 87.00 105 THR A N 1
ATOM 833 C CA . THR A 1 105 ? 6.500 -4.199 2.087 1.00 87.00 105 THR A CA 1
ATOM 834 C C . THR A 1 105 ? 6.581 -4.666 0.635 1.00 87.00 105 THR A C 1
ATOM 836 O O . THR A 1 105 ? 7.297 -4.058 -0.154 1.00 87.00 105 THR A O 1
ATOM 839 N N . VAL A 1 106 ? 5.798 -5.679 0.258 1.00 87.25 106 VAL A N 1
ATOM 840 C CA . VAL A 1 106 ? 5.774 -6.191 -1.121 1.00 87.25 106 VAL A CA 1
ATOM 841 C C . VAL A 1 106 ? 5.214 -5.146 -2.092 1.00 87.25 106 VAL A C 1
ATOM 843 O O . VAL A 1 106 ? 5.744 -4.981 -3.189 1.00 87.25 106 VAL A O 1
ATOM 846 N N . GLY A 1 107 ? 4.181 -4.398 -1.690 1.00 84.50 107 GLY A N 1
ATOM 847 C CA . GLY A 1 107 ? 3.625 -3.312 -2.500 1.00 84.50 107 GLY A CA 1
ATOM 848 C C . GLY A 1 107 ? 4.618 -2.168 -2.724 1.00 84.50 107 GLY A C 1
ATOM 849 O O . GLY A 1 107 ? 4.663 -1.576 -3.797 1.00 84.50 107 GLY A O 1
ATOM 850 N N . MET A 1 108 ? 5.484 -1.868 -1.756 1.00 82.94 108 MET A N 1
ATOM 851 C CA . MET A 1 108 ? 6.538 -0.867 -1.949 1.00 82.94 108 MET A CA 1
ATOM 852 C C . MET A 1 108 ? 7.539 -1.291 -3.036 1.00 82.94 108 MET A C 1
ATOM 854 O O . MET A 1 108 ? 7.983 -0.454 -3.828 1.00 82.94 108 MET A O 1
ATOM 858 N N . ASP A 1 109 ? 7.861 -2.582 -3.115 1.00 84.19 109 ASP A N 1
ATOM 859 C CA . ASP A 1 109 ? 8.782 -3.109 -4.123 1.00 84.19 109 ASP A CA 1
ATOM 860 C C . ASP A 1 109 ? 8.211 -2.972 -5.545 1.00 84.19 109 ASP A C 1
ATOM 862 O O . ASP A 1 109 ? 8.937 -2.607 -6.478 1.00 84.19 109 ASP A O 1
ATOM 866 N N . THR A 1 110 ? 6.902 -3.192 -5.728 1.00 82.75 110 THR A N 1
ATOM 867 C CA . THR A 1 110 ? 6.245 -3.036 -7.039 1.00 82.75 110 THR A CA 1
ATOM 868 C C . THR A 1 110 ? 6.247 -1.584 -7.509 1.00 82.75 110 THR A C 1
ATOM 870 O O . THR A 1 110 ? 6.611 -1.319 -8.661 1.00 82.75 110 THR A O 1
ATOM 873 N N . MET A 1 111 ? 5.962 -0.632 -6.615 1.00 83.06 111 MET A N 1
ATOM 874 C CA . MET A 1 111 ? 6.029 0.807 -6.915 1.00 83.06 111 MET A CA 1
ATOM 875 C C . MET A 1 111 ? 7.428 1.224 -7.367 1.00 83.06 111 MET A C 1
ATOM 877 O O . MET A 1 111 ? 7.591 1.959 -8.346 1.00 83.06 111 MET A O 1
ATOM 881 N N . MET A 1 112 ? 8.459 0.715 -6.689 1.00 83.69 112 MET A N 1
ATOM 882 C CA . MET A 1 112 ? 9.850 1.017 -7.018 1.00 83.69 112 MET A CA 1
ATOM 883 C C . MET A 1 112 ? 10.201 0.602 -8.447 1.00 83.69 112 MET A C 1
ATOM 885 O O . MET A 1 112 ? 10.890 1.329 -9.168 1.00 83.69 112 MET A O 1
ATOM 889 N N . TYR A 1 113 ? 9.702 -0.551 -8.890 1.00 81.38 113 TYR A N 1
ATOM 890 C CA . TYR A 1 113 ? 9.939 -1.023 -10.247 1.00 81.38 113 TYR A CA 1
ATOM 891 C C . TYR A 1 113 ? 9.302 -0.143 -11.312 1.00 81.38 113 TYR A C 1
ATOM 893 O O . TYR A 1 113 ? 9.889 0.029 -12.383 1.00 81.38 113 TYR A O 1
ATOM 901 N N . VAL A 1 114 ? 8.151 0.452 -11.020 1.00 80.50 114 VAL A N 1
ATOM 902 C CA . VAL A 1 114 ? 7.517 1.404 -11.932 1.00 80.50 114 VAL A CA 1
ATOM 903 C C . VAL A 1 114 ? 8.289 2.714 -11.991 1.00 80.50 114 VAL A C 1
ATOM 905 O O . VAL A 1 114 ? 8.492 3.235 -13.087 1.00 80.50 114 VAL A O 1
ATOM 908 N N . ILE A 1 115 ? 8.827 3.191 -10.866 1.00 83.00 115 ILE A N 1
ATOM 909 C CA . ILE A 1 115 ? 9.714 4.366 -10.838 1.00 83.00 115 ILE A CA 1
ATOM 910 C C . ILE A 1 115 ? 10.970 4.117 -11.682 1.00 83.00 115 ILE A C 1
ATOM 912 O O . ILE A 1 115 ? 11.328 4.948 -12.515 1.00 83.00 115 ILE A O 1
ATOM 916 N N . ILE A 1 116 ? 11.617 2.957 -11.528 1.00 83.06 116 ILE A N 1
ATOM 917 C CA . ILE A 1 116 ? 12.797 2.594 -12.330 1.00 83.06 116 ILE A CA 1
ATOM 918 C C . ILE A 1 116 ? 12.432 2.482 -13.819 1.00 83.06 116 ILE A C 1
ATOM 920 O O . ILE A 1 116 ? 13.184 2.953 -14.674 1.00 83.06 116 ILE A O 1
ATOM 924 N N . GLY A 1 117 ? 11.268 1.909 -14.140 1.00 80.62 117 GLY A N 1
ATOM 925 C CA . GLY A 1 117 ? 10.749 1.855 -15.507 1.00 80.62 117 GLY A CA 1
ATOM 926 C C . GLY A 1 117 ? 10.542 3.247 -16.114 1.00 80.62 117 GLY A C 1
ATOM 927 O O . GLY A 1 117 ? 11.006 3.507 -17.224 1.00 80.62 117 GLY A O 1
ATOM 928 N N . ALA A 1 118 ? 9.919 4.164 -15.372 1.00 81.25 118 ALA A N 1
ATOM 929 C CA . ALA A 1 118 ? 9.704 5.547 -15.796 1.00 81.25 118 ALA A CA 1
ATOM 930 C C . ALA A 1 118 ? 11.024 6.325 -15.967 1.00 81.25 118 ALA A C 1
ATOM 932 O O . ALA A 1 118 ? 11.197 7.052 -16.951 1.00 81.25 118 ALA A O 1
ATOM 933 N N . LEU A 1 119 ? 11.988 6.135 -15.058 1.00 81.62 119 LEU A N 1
ATOM 934 C CA . LEU A 1 119 ? 13.328 6.723 -15.160 1.00 81.62 119 LEU A CA 1
ATOM 935 C C . LEU A 1 119 ? 14.095 6.204 -16.383 1.00 81.62 119 LEU A C 1
ATOM 937 O O . LEU A 1 119 ? 14.722 6.995 -17.086 1.00 81.62 119 LEU A O 1
ATOM 941 N N . SER A 1 120 ? 14.008 4.903 -16.676 1.00 81.25 120 SER A N 1
ATOM 942 C CA . SER A 1 120 ? 14.659 4.291 -17.843 1.00 81.25 120 SER A CA 1
ATOM 943 C C . SER A 1 120 ? 14.146 4.875 -19.164 1.00 81.25 120 SER A C 1
ATOM 945 O O . SER A 1 120 ? 14.945 5.143 -20.065 1.00 81.25 120 SER A O 1
ATOM 947 N N . ILE A 1 121 ? 12.837 5.137 -19.258 1.00 79.94 121 ILE A N 1
ATOM 948 C CA . ILE A 1 121 ? 12.218 5.785 -20.425 1.00 79.94 121 ILE A CA 1
ATOM 949 C C . ILE A 1 121 ? 12.677 7.246 -20.540 1.00 79.94 121 ILE A C 1
ATOM 951 O O . ILE A 1 121 ? 13.065 7.683 -21.620 1.00 79.94 121 ILE A O 1
ATOM 955 N N . THR A 1 122 ? 12.677 7.989 -19.430 1.00 80.88 122 THR A N 1
ATOM 956 C CA . THR A 1 122 ? 13.007 9.427 -19.412 1.00 80.88 122 THR A CA 1
ATOM 957 C C . THR A 1 122 ? 14.472 9.696 -19.762 1.00 80.88 122 THR A C 1
ATOM 959 O O . THR A 1 122 ? 14.775 10.640 -20.487 1.00 80.88 122 THR A O 1
ATOM 962 N N . LEU A 1 123 ? 15.392 8.863 -19.269 1.00 78.75 123 LEU A N 1
ATOM 963 C CA . LEU A 1 123 ? 16.834 9.006 -19.495 1.00 78.75 123 LEU A CA 1
ATOM 964 C C . LEU A 1 123 ? 17.324 8.294 -20.766 1.00 78.75 123 LEU A C 1
ATOM 966 O O . LEU A 1 123 ? 18.529 8.263 -21.006 1.00 78.75 123 LEU A O 1
ATOM 970 N N . GLY A 1 124 ? 16.432 7.677 -21.553 1.00 74.25 124 GLY A N 1
ATOM 971 C CA . GLY A 1 124 ? 16.800 6.972 -22.786 1.00 74.25 124 GLY A CA 1
ATOM 972 C C . GLY A 1 124 ? 17.820 5.849 -22.572 1.00 74.25 124 GLY A C 1
ATOM 973 O O . GLY A 1 124 ? 18.626 5.567 -23.455 1.00 74.25 124 GLY A O 1
ATOM 974 N N . THR A 1 125 ? 17.821 5.227 -21.389 1.00 73.50 125 THR A N 1
ATOM 975 C CA . THR A 1 125 ? 18.805 4.221 -20.958 1.00 73.50 125 THR A CA 1
ATOM 976 C C . THR A 1 125 ? 18.090 2.896 -20.669 1.00 73.50 125 THR A C 1
ATOM 978 O O . THR A 1 125 ? 17.734 2.601 -19.523 1.00 73.50 125 THR A O 1
ATOM 981 N N . PRO A 1 126 ? 17.877 2.046 -21.698 1.00 69.44 126 PRO A N 1
ATOM 982 C CA . PRO A 1 126 ? 17.161 0.774 -21.555 1.00 69.44 126 PRO A CA 1
ATOM 983 C C . PRO A 1 126 ? 17.869 -0.205 -20.610 1.00 69.44 126 PRO A C 1
ATOM 985 O O . PRO A 1 126 ? 17.233 -1.071 -20.009 1.00 69.44 126 PRO A O 1
ATOM 988 N N . TRP A 1 127 ? 19.189 -0.046 -20.446 1.00 67.12 127 TRP A N 1
ATOM 989 C CA . TRP A 1 127 ? 20.023 -0.949 -19.656 1.00 67.12 127 TRP A CA 1
ATOM 990 C C . TRP A 1 127 ? 19.663 -0.982 -18.162 1.00 67.12 127 TRP A C 1
ATOM 992 O O . TRP A 1 127 ? 19.885 -1.995 -17.498 1.00 67.12 127 TRP A O 1
ATOM 1002 N N . PHE A 1 128 ? 19.032 0.081 -17.646 1.00 66.19 128 PHE A N 1
ATOM 1003 C CA . PHE A 1 128 ? 18.525 0.126 -16.270 1.00 66.19 128 PHE A CA 1
ATOM 1004 C C . PHE A 1 128 ? 17.400 -0.875 -15.999 1.00 66.19 128 PHE A C 1
ATOM 1006 O O . PHE A 1 128 ? 17.226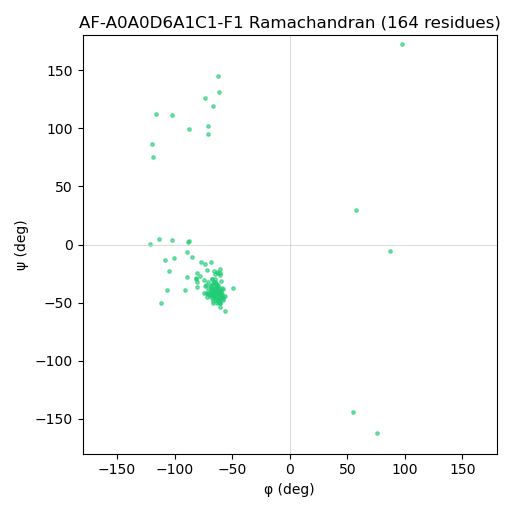 -1.294 -14.856 1.00 66.19 128 PHE A O 1
ATOM 1013 N N . ASN A 1 129 ? 16.654 -1.280 -17.029 1.00 66.81 129 ASN A N 1
ATOM 1014 C CA . ASN A 1 129 ? 15.553 -2.227 -16.886 1.00 66.81 129 ASN A CA 1
ATOM 1015 C C . ASN A 1 129 ? 15.896 -3.637 -17.399 1.00 66.81 129 ASN A C 1
ATOM 1017 O O . ASN A 1 129 ? 15.284 -4.607 -16.960 1.00 66.81 129 ASN A O 1
ATOM 1021 N N . THR A 1 130 ? 16.874 -3.781 -18.301 1.00 71.38 130 THR A N 1
ATOM 1022 C CA . THR A 1 130 ? 17.238 -5.093 -18.873 1.00 71.38 130 THR A CA 1
ATOM 1023 C C . THR A 1 130 ? 18.156 -5.918 -17.978 1.00 71.38 130 THR A C 1
ATOM 1025 O O . THR A 1 130 ? 18.124 -7.143 -18.053 1.00 71.38 130 THR A O 1
ATOM 1028 N N . THR A 1 131 ? 18.984 -5.276 -17.150 1.00 82.38 131 THR A N 1
ATOM 1029 C CA . THR A 1 131 ? 20.003 -5.968 -16.349 1.00 82.38 131 THR A CA 1
ATOM 1030 C C . THR A 1 131 ? 19.530 -6.112 -14.900 1.00 82.38 131 THR A C 1
ATOM 1032 O O . THR A 1 131 ? 19.466 -5.105 -14.188 1.00 82.38 131 THR A O 1
ATOM 1035 N N . PRO A 1 132 ? 19.237 -7.337 -14.413 1.00 77.44 132 PRO A N 1
ATOM 1036 C CA . PRO A 1 132 ? 18.632 -7.543 -13.092 1.00 77.44 132 PRO A CA 1
ATOM 1037 C C . PRO A 1 132 ? 19.461 -6.962 -11.942 1.00 77.44 132 PRO A C 1
ATOM 1039 O O . PRO A 1 132 ? 18.914 -6.377 -11.011 1.00 77.44 132 PRO A O 1
ATOM 1042 N N . LEU A 1 133 ? 20.789 -7.069 -12.038 1.00 80.94 133 LEU A N 1
ATOM 1043 C CA . LEU A 1 133 ? 21.713 -6.587 -11.011 1.00 80.94 133 LEU A CA 1
ATOM 1044 C C . LEU A 1 133 ? 21.683 -5.055 -10.874 1.00 80.94 133 LEU A C 1
ATOM 1046 O O . LEU A 1 133 ? 21.688 -4.523 -9.768 1.00 80.94 133 LEU A O 1
ATOM 1050 N N . VAL A 1 134 ? 21.609 -4.346 -12.002 1.00 80.25 134 VAL A N 1
ATOM 1051 C CA . VAL A 1 134 ? 21.572 -2.876 -12.050 1.00 80.25 134 VAL A CA 1
ATOM 1052 C C . VAL A 1 134 ? 20.229 -2.369 -11.539 1.00 80.25 134 VAL A C 1
ATOM 1054 O O . VAL A 1 134 ? 20.182 -1.436 -10.739 1.00 80.25 134 VAL A O 1
ATOM 1057 N N . ARG A 1 135 ? 19.140 -3.028 -11.946 1.00 79.81 135 ARG A N 1
ATOM 1058 C CA . ARG A 1 135 ? 17.787 -2.736 -11.466 1.00 79.81 135 ARG A CA 1
ATOM 1059 C C . ARG A 1 135 ? 17.679 -2.915 -9.948 1.00 79.81 135 ARG A C 1
ATOM 1061 O O . ARG A 1 135 ? 17.098 -2.066 -9.278 1.00 79.81 135 ARG A O 1
ATOM 1068 N N . PHE A 1 136 ? 18.277 -3.974 -9.401 1.00 83.94 136 PHE A N 1
ATOM 1069 C CA . PHE A 1 136 ? 18.320 -4.213 -7.957 1.00 83.94 136 PHE A CA 1
ATOM 1070 C C . PHE A 1 136 ? 19.176 -3.177 -7.209 1.00 83.94 136 PHE A C 1
ATOM 1072 O O . PHE A 1 136 ? 18.754 -2.657 -6.178 1.00 83.94 136 PHE A O 1
ATOM 1079 N N . ALA A 1 137 ? 20.347 -2.816 -7.741 1.00 85.31 137 ALA A N 1
ATOM 1080 C CA . ALA A 1 137 ? 21.196 -1.787 -7.140 1.00 85.31 137 ALA A CA 1
ATOM 1081 C C . ALA A 1 137 ? 20.500 -0.414 -7.098 1.00 85.31 137 ALA A C 1
ATOM 1083 O O . ALA A 1 137 ? 20.524 0.259 -6.068 1.00 85.31 137 ALA A O 1
ATOM 1084 N N . LEU A 1 138 ? 19.821 -0.021 -8.182 1.00 83.31 138 LEU A N 1
ATOM 1085 C CA . LEU A 1 138 ? 19.016 1.203 -8.219 1.00 83.31 138 LEU A CA 1
ATOM 1086 C C . LEU A 1 138 ? 17.863 1.174 -7.217 1.00 83.31 138 LEU A C 1
ATOM 1088 O O . LEU A 1 138 ? 17.648 2.156 -6.512 1.00 83.31 138 LEU A O 1
ATOM 1092 N N . MET A 1 139 ? 17.150 0.051 -7.132 1.00 85.19 139 MET A N 1
ATOM 1093 C CA . MET A 1 139 ? 16.090 -0.147 -6.145 1.00 85.19 139 MET A CA 1
ATOM 1094 C C . MET A 1 139 ? 16.611 0.062 -4.720 1.00 85.19 139 MET A C 1
ATOM 1096 O O . MET A 1 139 ? 15.983 0.779 -3.949 1.00 85.19 139 MET A O 1
ATOM 1100 N N . MET A 1 140 ? 17.782 -0.488 -4.388 1.00 86.94 140 MET A N 1
ATOM 1101 C CA . MET A 1 140 ? 18.400 -0.305 -3.073 1.00 86.94 140 MET A CA 1
ATOM 1102 C C . MET A 1 140 ? 18.733 1.170 -2.798 1.00 86.94 140 MET A C 1
ATOM 1104 O O . MET A 1 140 ? 18.444 1.677 -1.716 1.00 86.94 140 MET A O 1
ATOM 1108 N N . ILE A 1 141 ? 19.290 1.886 -3.780 1.00 87.50 141 ILE A N 1
ATOM 1109 C CA . ILE A 1 141 ? 19.614 3.316 -3.644 1.00 87.50 141 ILE A CA 1
ATOM 1110 C C . ILE A 1 141 ? 18.348 4.150 -3.413 1.00 87.50 141 ILE A C 1
ATOM 1112 O O . ILE A 1 141 ? 18.334 5.004 -2.526 1.00 87.50 141 ILE A O 1
ATOM 1116 N N . ILE A 1 142 ? 17.285 3.906 -4.185 1.00 85.94 142 ILE A N 1
ATOM 1117 C CA . ILE A 1 142 ? 16.022 4.644 -4.051 1.00 85.94 142 ILE A CA 1
ATOM 1118 C C . ILE A 1 142 ? 15.362 4.320 -2.708 1.00 85.94 142 ILE A C 1
ATOM 1120 O O . ILE A 1 142 ? 14.938 5.246 -2.021 1.00 85.94 142 ILE A O 1
ATOM 1124 N N . LEU A 1 143 ? 15.335 3.048 -2.296 1.00 86.19 143 LEU A N 1
ATOM 1125 C CA . LEU A 1 143 ? 14.770 2.623 -1.013 1.00 86.19 143 LEU A CA 1
ATOM 1126 C C . LEU A 1 143 ? 15.429 3.370 0.145 1.00 86.19 143 LEU A C 1
ATOM 1128 O O . LEU A 1 143 ? 14.751 4.076 0.887 1.00 86.19 143 LEU A O 1
ATOM 1132 N N . TRP A 1 144 ? 16.756 3.284 0.260 1.00 86.94 144 TRP A N 1
ATOM 1133 C CA . TRP A 1 144 ? 17.482 3.959 1.335 1.00 86.94 144 TRP A CA 1
ATOM 1134 C C . TRP A 1 144 ? 17.405 5.481 1.227 1.00 86.94 144 TRP A C 1
ATOM 1136 O O . TRP A 1 144 ? 17.345 6.155 2.254 1.00 86.94 144 TRP A O 1
ATOM 1146 N N . GLY A 1 145 ? 17.350 6.032 0.011 1.00 85.81 145 GLY A N 1
ATOM 1147 C CA . GLY A 1 145 ? 17.133 7.460 -0.212 1.00 85.81 145 GLY A CA 1
ATOM 1148 C C . GLY A 1 145 ? 15.785 7.930 0.336 1.00 85.81 145 GLY A C 1
ATOM 1149 O O . GLY A 1 145 ? 15.728 8.891 1.103 1.00 85.81 145 GLY A O 1
ATOM 1150 N N . VAL A 1 146 ? 14.704 7.220 0.008 1.00 83.69 146 VAL A N 1
ATOM 1151 C CA . VAL A 1 146 ? 13.357 7.517 0.511 1.00 83.69 146 VAL A CA 1
ATOM 1152 C C . VAL A 1 146 ? 13.282 7.300 2.021 1.00 83.69 146 VAL A C 1
ATOM 1154 O O . VAL A 1 146 ? 12.756 8.164 2.718 1.00 83.69 146 VAL A O 1
ATOM 1157 N N . THR A 1 147 ? 13.857 6.221 2.558 1.00 85.81 147 THR A N 1
ATOM 1158 C CA . THR A 1 147 ? 13.903 5.980 4.009 1.00 85.81 147 THR A CA 1
ATOM 1159 C C . THR A 1 147 ? 14.670 7.082 4.738 1.00 85.81 147 THR A C 1
ATOM 1161 O O . THR A 1 147 ? 14.196 7.580 5.756 1.00 85.81 147 THR A O 1
ATOM 1164 N N . ALA A 1 148 ? 15.813 7.530 4.212 1.00 85.19 148 ALA A N 1
ATOM 1165 C CA . ALA A 1 148 ? 16.557 8.646 4.789 1.00 85.19 148 ALA A CA 1
ATOM 1166 C C . ALA A 1 148 ? 15.720 9.934 4.780 1.00 85.19 148 ALA A C 1
ATOM 1168 O O . ALA A 1 148 ? 15.640 10.622 5.798 1.00 85.19 148 ALA A O 1
ATOM 1169 N N . ILE A 1 149 ? 15.028 10.228 3.673 1.00 84.38 149 ILE A N 1
ATOM 1170 C CA . ILE A 1 149 ? 14.112 11.372 3.580 1.00 84.38 149 ILE A CA 1
ATOM 1171 C C . ILE A 1 149 ? 12.962 11.238 4.582 1.00 84.38 149 ILE A C 1
ATOM 1173 O O . ILE A 1 149 ? 12.623 12.218 5.232 1.00 84.38 149 ILE A O 1
ATOM 1177 N N . GLN A 1 150 ? 12.377 10.055 4.757 1.00 81.62 150 GLN A N 1
ATOM 1178 C CA . GLN A 1 150 ? 11.289 9.829 5.713 1.00 81.62 150 GLN A CA 1
ATOM 1179 C C . GLN A 1 150 ? 11.758 10.005 7.164 1.00 81.62 150 GLN A C 1
ATOM 1181 O O . GLN A 1 150 ? 11.093 10.689 7.943 1.00 81.62 150 GLN A O 1
ATOM 1186 N N . VAL A 1 151 ? 12.926 9.464 7.517 1.00 80.75 151 VAL A N 1
ATOM 1187 C CA . VAL A 1 151 ? 13.514 9.592 8.861 1.00 80.75 151 VAL A CA 1
ATOM 1188 C C . VAL A 1 151 ? 13.879 11.049 9.175 1.00 80.75 151 VAL A C 1
ATOM 1190 O O . VAL A 1 151 ? 13.669 11.511 10.296 1.00 80.75 151 VAL A O 1
ATOM 1193 N N . ILE A 1 152 ? 14.378 11.798 8.187 1.00 75.56 152 ILE A N 1
ATOM 1194 C CA . ILE A 1 152 ? 14.762 13.213 8.335 1.00 75.56 152 ILE A CA 1
ATOM 1195 C C . ILE A 1 152 ? 13.542 14.155 8.224 1.00 75.56 152 ILE A C 1
ATOM 1197 O O . ILE A 1 152 ? 13.535 15.247 8.797 1.00 75.56 152 ILE A O 1
ATOM 1201 N N . GLY A 1 153 ? 12.513 13.766 7.469 1.00 61.81 153 GLY A N 1
ATOM 1202 C CA . GLY A 1 153 ? 11.621 14.704 6.786 1.00 61.81 153 GLY A CA 1
ATOM 1203 C C . GLY A 1 153 ? 10.206 14.861 7.323 1.00 61.81 153 GLY A C 1
ATOM 1204 O O . GLY A 1 153 ? 9.583 15.856 6.973 1.00 61.81 153 GLY A O 1
ATOM 1205 N N . VAL A 1 154 ? 9.672 14.006 8.199 1.00 59.69 154 VAL A N 1
ATOM 1206 C CA . VAL A 1 154 ? 8.274 14.209 8.649 1.00 59.69 154 VAL A CA 1
ATOM 1207 C C . VAL A 1 154 ? 8.131 15.463 9.527 1.00 59.69 154 VAL A C 1
ATOM 1209 O O . VAL A 1 154 ? 7.165 16.207 9.390 1.00 59.69 154 VAL A O 1
ATOM 1212 N N . LYS A 1 155 ? 9.130 15.777 10.365 1.00 55.62 155 LYS A N 1
ATOM 1213 C CA . LYS A 1 155 ? 9.105 16.983 11.218 1.00 55.62 155 LYS A CA 1
ATOM 1214 C C . LYS A 1 155 ? 9.272 18.284 10.420 1.00 55.62 155 LYS A C 1
ATOM 1216 O O . LYS A 1 155 ? 8.539 19.234 10.663 1.00 55.62 155 LYS A O 1
ATOM 1221 N N . LYS A 1 156 ? 10.173 18.301 9.429 1.00 56.09 156 LYS A N 1
ATOM 1222 C CA . LYS A 1 156 ? 10.439 19.480 8.581 1.00 56.09 156 LYS A CA 1
ATOM 1223 C C . LYS A 1 156 ? 9.331 19.766 7.565 1.00 56.09 156 LYS A C 1
ATOM 1225 O O . LYS A 1 156 ? 9.059 20.930 7.303 1.00 56.09 156 LYS A O 1
ATOM 1230 N N . LEU A 1 157 ? 8.689 18.737 7.001 1.00 52.12 157 LEU A N 1
ATOM 1231 C CA . LEU A 1 157 ? 7.540 18.906 6.097 1.00 52.12 157 LEU A CA 1
ATOM 1232 C C . LEU A 1 157 ? 6.322 19.490 6.823 1.00 52.12 157 LEU A C 1
ATOM 1234 O O . LEU A 1 157 ? 5.651 20.356 6.270 1.00 52.12 157 LEU A O 1
ATOM 1238 N N . VAL A 1 158 ? 6.070 19.070 8.068 1.00 51.53 158 VAL A N 1
ATOM 1239 C CA . VAL A 1 158 ? 5.008 19.644 8.914 1.00 51.53 158 VAL A CA 1
ATOM 1240 C C . VAL A 1 158 ? 5.326 21.095 9.305 1.00 51.53 158 VAL A C 1
ATOM 1242 O O . VAL A 1 158 ? 4.433 21.937 9.287 1.00 51.53 158 VAL A O 1
ATOM 1245 N N . GLU A 1 159 ? 6.591 21.425 9.581 1.00 54.47 159 GLU A N 1
ATOM 1246 C CA . GLU A 1 159 ? 7.043 22.813 9.793 1.00 54.47 159 GLU A CA 1
ATOM 1247 C C . GLU A 1 159 ? 6.886 23.693 8.540 1.00 54.47 159 GLU A C 1
ATOM 1249 O O . GLU A 1 159 ? 6.444 24.835 8.644 1.00 54.47 159 GLU A O 1
ATOM 1254 N N . LEU A 1 160 ? 7.190 23.159 7.352 1.00 53.03 160 LEU A N 1
ATOM 1255 C CA . LEU A 1 160 ? 7.035 23.860 6.070 1.00 53.03 160 LEU A CA 1
ATOM 1256 C C . LEU A 1 160 ? 5.565 24.098 5.701 1.00 53.03 160 LEU A C 1
ATOM 1258 O O . LEU A 1 160 ? 5.227 25.173 5.212 1.00 53.03 160 LEU A O 1
ATOM 1262 N N . LEU A 1 161 ? 4.686 23.126 5.959 1.00 50.88 161 LEU A N 1
ATOM 1263 C CA . LEU A 1 161 ? 3.247 23.251 5.700 1.00 50.88 161 LEU A CA 1
ATOM 1264 C C . LEU A 1 161 ? 2.550 24.185 6.701 1.00 50.88 161 LEU A C 1
ATOM 1266 O O . LEU A 1 161 ? 1.675 24.944 6.299 1.00 50.88 161 LEU A O 1
ATOM 1270 N N . ASN A 1 162 ? 2.979 24.222 7.968 1.00 48.34 162 ASN A N 1
ATOM 1271 C CA . ASN A 1 162 ? 2.486 25.211 8.940 1.00 48.34 162 ASN A CA 1
ATOM 1272 C C . ASN A 1 162 ? 2.941 26.653 8.632 1.00 48.34 162 ASN A C 1
ATOM 1274 O O . ASN A 1 162 ? 2.373 27.598 9.176 1.00 48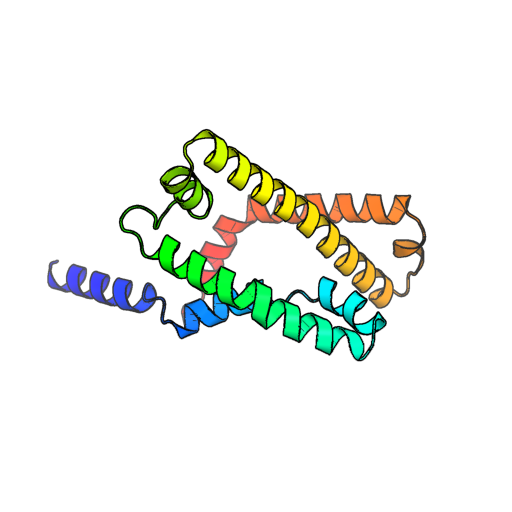.34 162 ASN A O 1
ATOM 1278 N N . GL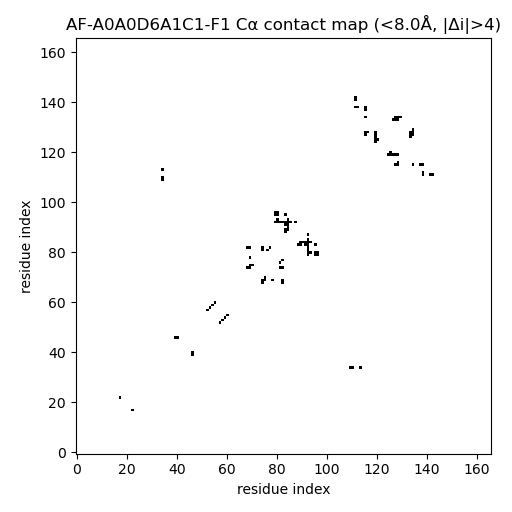Y A 1 163 ? 3.941 26.837 7.760 1.00 45.03 163 GLY A N 1
ATOM 1279 C CA . GLY A 1 163 ? 4.357 28.142 7.234 1.00 45.03 163 GLY A CA 1
ATOM 1280 C C . GLY A 1 163 ? 3.559 28.621 6.013 1.00 45.03 163 GLY A C 1
ATOM 1281 O O . GLY A 1 163 ? 3.675 29.785 5.635 1.00 45.03 163 GLY A O 1
ATOM 1282 N N . VAL A 1 164 ? 2.740 27.757 5.403 1.00 48.59 164 VAL A N 1
ATOM 1283 C CA . VAL A 1 164 ? 1.892 28.071 4.242 1.00 48.59 164 VAL A CA 1
ATOM 1284 C C . VAL A 1 164 ? 0.435 27.867 4.652 1.00 48.59 164 VAL A C 1
ATOM 1286 O O . VAL A 1 164 ? -0.208 26.873 4.325 1.00 48.59 164 VAL A O 1
ATOM 1289 N N . SER A 1 165 ? -0.079 28.820 5.428 1.00 32.25 165 SER A N 1
ATOM 1290 C CA . SER A 1 165 ? -1.500 28.909 5.750 1.00 32.25 165 SER A CA 1
ATOM 1291 C C . SER A 1 165 ? -2.314 29.233 4.492 1.00 32.25 165 SER A C 1
ATOM 1293 O O . SER A 1 165 ? -2.145 30.313 3.919 1.00 32.25 165 SER A O 1
ATOM 1295 N N . PHE A 1 166 ? -3.221 28.333 4.117 1.00 35.88 166 PHE A N 1
ATOM 1296 C CA . PHE A 1 166 ? -4.448 28.658 3.385 1.00 35.88 166 PHE A CA 1
ATOM 1297 C C . PHE A 1 166 ? -5.647 28.530 4.330 1.00 35.88 166 PHE A C 1
ATOM 1299 O O . PHE A 1 166 ? -5.638 27.612 5.185 1.00 35.88 166 PHE A O 1
#

pLDDT: mean 76.42, std 11.66, range [32.25, 92.19]

Solvent-accessible surface area (backbone atoms only — not comparable to full-atom values): 9370 Å² total; per-residue (Å²): 110,69,77,53,52,53,50,50,51,52,49,47,53,63,71,68,51,77,46,72,68,57,52,49,51,55,54,51,59,71,69,65,54,73,68,62,50,58,62,48,64,73,63,43,78,63,42,56,58,53,49,53,48,45,43,63,71,48,49,50,56,50,53,52,53,52,50,55,50,54,67,40,88,92,32,71,86,50,51,71,34,38,48,34,26,75,72,70,33,70,70,52,9,52,52,50,46,51,51,52,51,52,50,53,56,57,51,51,55,54,50,49,54,46,52,52,51,52,48,22,64,74,68,73,36,64,62,50,74,74,37,70,67,55,36,50,52,50,48,51,53,51,51,54,50,51,51,52,46,55,77,67,33,62,68,54,52,52,55,55,50,72,72,59,81,128

InterPro domains:
  IPR002293 Amino acid/polyamine transporter I [PF13520] (18-163)
  IPR050367 Amino acid-polyamine-organocation superfamily [PTHR42770] (16-160)

Mean predicted aligned error: 11.65 Å

Organism: NCBI:txid1600

Secondary structure (DSSP, 8-state):
-HHHHHHHHHHHHHHS---HHHHHHHHHHHH--HHHHHHHHHHTTHHHHHHHHHIIIIIHHHHHHHHHHHTSTT-TTSHHHHHHHHHH-HHHHHHHHHHHHHHHHHHHHHHHHHHHHHHHHHTT-THHHH-HHHHHHHHHHHHHHHHHHHHHHHHHHHHHHHTS--

Foldseek 3Di:
DVVVVVVVVVVCCVVVDPDPVNVVVVVVVVPDDVLVVVVLVVVPPVSVVVVVCCCVVPVVVVVVVQVVLCPDPPNPPPHQLSSCCVPPNNVRSVVRVVVVVVVVVVVLLSSLLVVQVVVCVVVVNCVCNPDPVNVVVSSVVVVVVVVVCVVVPPVVVVVVVVVDDD

Radius of gyration: 21.52 Å; Cα contacts (8 Å, |Δi|>4): 64; chains: 1; bounding box: 41×47×52 Å